Protein AF-A0A846MU40-F1 (afdb_monomer_lite)

Organism: NCBI:txid189966

Foldseek 3Di:
DDDDPDDDDPPPPPPPPPPPPPQAFDPQKKKFAAAPQQATDAIDGHGPPDDAQAKDQPVDHGRRRIIHMHRHDGPVRDDRGHDDHD

Sequence (86 aa):
MKRILTAALLALSALAFPAMAEETPAPGVITCWYNDNGKLTGVTPASTSEHVNYLYNTGRGGDQAWAYAVHGAKTEDCPARRPPVR

Structure (mmCIF, N/CA/C/O backbone):
data_AF-A0A846MU40-F1
#
_entry.id   AF-A0A846MU40-F1
#
loop_
_atom_site.group_PDB
_atom_site.id
_atom_site.type_symbol
_atom_site.label_atom_id
_atom_site.label_alt_id
_atom_site.label_comp_id
_atom_site.label_asym_id
_atom_site.label_entity_id
_atom_site.label_seq_id
_atom_site.pdbx_PDB_ins_code
_atom_site.Cartn_x
_atom_site.Cartn_y
_atom_site.Cartn_z
_atom_site.occupancy
_atom_site.B_iso_or_equiv
_atom_site.auth_seq_id
_atom_site.auth_comp_id
_atom_site.auth_asym_id
_atom_site.auth_atom_id
_atom_site.pdbx_PDB_model_num
ATOM 1 N N . MET A 1 1 ? 25.755 45.560 52.277 1.00 41.72 1 MET A N 1
ATOM 2 C CA . MET A 1 1 ? 24.594 45.663 51.363 1.00 41.72 1 MET A CA 1
ATOM 3 C C . MET A 1 1 ? 25.004 45.073 50.021 1.00 41.72 1 MET A C 1
ATOM 5 O O . MET A 1 1 ? 26.056 45.434 49.516 1.00 41.72 1 MET A O 1
ATOM 9 N N . LYS A 1 2 ? 24.266 44.068 49.542 1.00 38.78 2 LYS A N 1
ATOM 10 C CA . LYS A 1 2 ? 24.678 43.086 48.524 1.00 38.78 2 LYS A CA 1
ATOM 11 C C . LYS A 1 2 ? 23.811 43.288 47.278 1.00 38.78 2 LYS A C 1
ATOM 13 O O . LYS A 1 2 ? 22.595 43.185 47.401 1.00 38.78 2 LYS A O 1
ATOM 18 N N . ARG A 1 3 ? 24.402 43.590 46.117 1.00 44.12 3 ARG A N 1
ATOM 19 C CA . ARG A 1 3 ? 23.721 43.575 44.807 1.00 44.12 3 ARG A CA 1
ATOM 20 C C . ARG A 1 3 ? 24.718 43.171 43.723 1.00 44.12 3 ARG A C 1
ATOM 22 O O . ARG A 1 3 ? 25.312 44.018 43.072 1.00 44.12 3 ARG A O 1
ATOM 29 N N . ILE A 1 4 ? 24.923 41.867 43.575 1.00 54.66 4 ILE A N 1
ATOM 30 C CA . ILE A 1 4 ? 25.542 41.297 42.378 1.00 54.66 4 ILE A CA 1
ATOM 31 C C . ILE A 1 4 ? 24.373 40.709 41.597 1.00 54.66 4 ILE A C 1
ATOM 33 O O . ILE A 1 4 ? 23.821 39.682 41.984 1.00 54.66 4 ILE A O 1
ATOM 37 N N . LEU A 1 5 ? 23.916 41.439 40.582 1.00 52.53 5 LEU A N 1
ATOM 38 C CA . LEU A 1 5 ? 22.909 40.967 39.638 1.00 52.53 5 LEU A CA 1
ATOM 39 C C . LEU A 1 5 ? 23.649 40.196 38.545 1.00 52.53 5 LEU A C 1
ATOM 41 O O . LEU A 1 5 ? 24.128 40.778 37.576 1.00 52.53 5 LEU A O 1
ATOM 45 N N . THR A 1 6 ? 23.797 38.889 38.735 1.00 52.97 6 THR A N 1
ATOM 46 C CA . THR A 1 6 ? 24.259 37.977 37.689 1.00 52.97 6 THR A CA 1
ATOM 47 C C . THR A 1 6 ? 23.116 37.806 36.692 1.00 52.97 6 THR A C 1
ATOM 49 O O . THR A 1 6 ? 22.091 37.205 37.012 1.00 52.97 6 THR A O 1
ATOM 52 N N . ALA A 1 7 ? 23.264 38.392 35.504 1.00 51.47 7 ALA A N 1
ATOM 53 C CA . ALA A 1 7 ? 22.327 38.227 34.403 1.00 51.47 7 ALA A CA 1
ATOM 54 C C . ALA A 1 7 ? 22.256 36.742 34.017 1.00 51.47 7 ALA A C 1
ATOM 56 O O . ALA A 1 7 ? 23.262 36.133 33.652 1.00 51.47 7 ALA A O 1
ATOM 57 N N . ALA A 1 8 ? 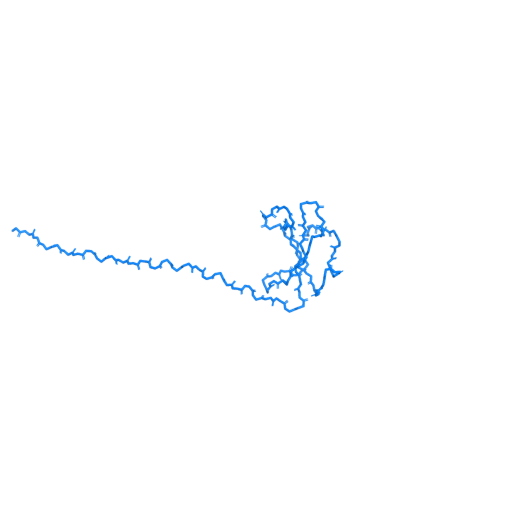21.067 36.159 34.152 1.00 51.22 8 ALA A N 1
ATOM 58 C CA . ALA A 1 8 ? 20.796 34.790 33.757 1.00 51.22 8 ALA A CA 1
ATOM 59 C C . ALA A 1 8 ? 20.910 34.664 32.232 1.00 51.22 8 ALA A C 1
ATOM 61 O O . ALA A 1 8 ? 20.251 35.389 31.485 1.00 51.22 8 ALA A O 1
ATOM 62 N N . LEU A 1 9 ? 21.768 33.740 31.797 1.00 48.88 9 LEU A N 1
ATOM 63 C CA . LEU A 1 9 ? 21.895 33.269 30.423 1.00 48.88 9 LEU A CA 1
ATOM 64 C C . LEU A 1 9 ? 20.511 32.898 29.867 1.00 48.88 9 LEU A C 1
ATOM 66 O O . LEU A 1 9 ? 19.894 31.930 30.312 1.00 48.88 9 LEU A O 1
ATOM 70 N N . LEU A 1 10 ? 20.053 33.628 28.851 1.00 51.34 10 LEU A N 1
ATOM 71 C CA . LEU A 1 10 ? 19.006 33.161 27.948 1.00 51.34 10 LEU A CA 1
ATOM 72 C C . LEU A 1 10 ? 19.619 32.074 27.064 1.00 51.34 10 LEU A C 1
ATOM 74 O O . LEU A 1 10 ? 20.207 32.352 26.020 1.00 51.34 10 LEU A O 1
ATOM 78 N N . ALA A 1 11 ? 19.521 30.826 27.518 1.00 55.44 11 ALA A N 1
ATOM 79 C CA . ALA A 1 11 ? 19.736 29.673 26.665 1.00 55.44 11 ALA A CA 1
ATOM 80 C C . ALA A 1 11 ? 18.623 29.666 25.608 1.00 55.44 11 ALA A C 1
ATOM 82 O O . ALA A 1 11 ? 17.494 29.260 25.881 1.00 55.44 11 ALA A O 1
ATOM 83 N N . LEU A 1 12 ? 18.936 30.161 24.408 1.00 53.12 12 LEU A N 1
ATOM 84 C CA . LEU A 1 12 ? 18.153 29.884 23.210 1.00 53.12 12 LEU A CA 1
ATOM 85 C C . LEU A 1 12 ? 18.264 28.378 22.945 1.00 53.12 12 LEU A C 1
ATOM 87 O O . LEU A 1 12 ? 19.199 27.905 22.299 1.00 53.12 12 LEU A O 1
ATOM 91 N N . SER A 1 13 ? 17.327 27.608 23.484 1.00 51.38 13 SER A N 1
ATOM 92 C CA . SER A 1 13 ? 17.068 26.249 23.034 1.00 51.38 13 SER A CA 1
ATOM 93 C C . SER A 1 13 ? 16.541 26.342 21.605 1.00 51.38 13 SER A C 1
ATOM 95 O O . SER A 1 13 ? 15.359 26.579 21.365 1.00 51.38 13 SER A O 1
ATOM 97 N N . ALA A 1 14 ? 17.450 26.200 20.640 1.00 58.28 14 ALA A N 1
ATOM 98 C CA . ALA A 1 14 ? 17.090 25.921 19.264 1.00 58.28 14 ALA A CA 1
ATOM 99 C C . ALA A 1 14 ? 16.246 24.641 19.269 1.00 58.28 14 ALA A C 1
ATOM 101 O O . ALA A 1 14 ? 16.751 23.549 19.531 1.00 58.28 14 ALA A O 1
ATOM 102 N N . LEU A 1 15 ? 14.942 24.794 19.042 1.00 54.41 15 LEU A N 1
ATOM 103 C CA . LEU A 1 15 ? 14.050 23.688 18.742 1.00 54.41 15 LEU A CA 1
ATOM 104 C C . LEU A 1 15 ? 14.550 23.079 17.432 1.00 54.41 15 LEU A C 1
ATOM 106 O O . LEU A 1 15 ? 14.252 23.575 16.347 1.00 54.41 15 LEU A O 1
ATOM 110 N N . ALA A 1 16 ? 15.371 22.038 17.541 1.00 55.78 16 ALA A N 1
ATOM 111 C CA . ALA A 1 16 ? 15.663 21.150 16.436 1.00 55.78 16 ALA A CA 1
ATOM 112 C C . ALA A 1 16 ? 14.347 20.448 16.088 1.00 55.78 16 ALA A C 1
ATOM 114 O O . ALA A 1 16 ? 13.995 19.426 16.675 1.00 55.78 16 ALA A O 1
ATOM 115 N N . PHE A 1 17 ? 13.576 21.048 15.182 1.00 58.84 17 PHE A N 1
ATOM 116 C CA . PHE A 1 17 ? 12.521 20.328 14.489 1.00 58.84 17 PHE A CA 1
ATOM 117 C C . PHE A 1 17 ? 13.191 19.111 13.847 1.00 58.84 17 PHE A C 1
ATOM 119 O O . PHE A 1 17 ? 14.181 19.301 13.132 1.00 58.84 17 PHE A O 1
ATOM 126 N N . PRO A 1 18 ? 12.738 17.875 14.120 1.00 51.69 18 PRO A N 1
ATOM 127 C CA . PRO A 1 18 ? 13.275 16.735 13.407 1.00 51.69 18 PRO A CA 1
ATOM 128 C C . PRO A 1 18 ? 13.006 17.000 11.929 1.00 51.69 18 PRO A C 1
ATOM 130 O O . PRO A 1 18 ? 11.855 17.164 11.523 1.00 51.69 18 PRO A O 1
ATOM 133 N N . ALA A 1 19 ? 14.077 17.120 11.143 1.00 57.75 19 ALA A N 1
ATOM 134 C CA . ALA A 1 19 ? 13.967 17.057 9.701 1.00 57.75 19 ALA A CA 1
ATOM 135 C C . ALA A 1 19 ? 13.185 15.775 9.412 1.00 57.75 19 ALA A C 1
ATOM 137 O O . ALA A 1 19 ? 13.621 14.696 9.818 1.00 57.75 19 ALA A O 1
ATOM 138 N N . MET A 1 20 ? 11.992 15.902 8.823 1.00 55.06 20 MET A N 1
ATOM 139 C CA . MET A 1 20 ? 11.277 14.745 8.306 1.00 55.06 20 MET A CA 1
ATOM 140 C C . MET A 1 20 ? 12.252 14.070 7.355 1.00 55.06 20 MET A C 1
ATOM 142 O O . MET A 1 20 ? 12.592 14.647 6.325 1.00 55.06 20 MET A O 1
ATOM 146 N N . ALA A 1 21 ? 12.795 12.924 7.766 1.00 59.53 21 ALA A N 1
ATOM 147 C CA . ALA A 1 21 ? 13.670 12.146 6.917 1.00 59.53 21 ALA A CA 1
ATOM 148 C C . ALA A 1 21 ? 12.876 11.873 5.642 1.00 59.53 21 ALA A C 1
ATOM 150 O O . ALA A 1 21 ? 11.798 11.283 5.718 1.00 59.53 21 ALA A O 1
ATOM 151 N N . GLU A 1 22 ? 13.355 12.379 4.505 1.00 64.25 22 GLU A N 1
ATOM 152 C CA . GLU A 1 22 ? 12.769 12.036 3.218 1.00 64.25 22 GLU A CA 1
ATOM 153 C C . GLU A 1 22 ? 12.844 10.518 3.098 1.00 64.25 22 GLU A C 1
ATOM 155 O O . GLU A 1 22 ? 13.925 9.925 3.036 1.00 64.25 22 GLU A O 1
ATOM 160 N N . GLU A 1 23 ? 11.681 9.880 3.171 1.00 71.12 23 GLU A N 1
ATOM 161 C CA . GLU A 1 23 ? 11.581 8.441 3.048 1.00 71.12 23 GLU A CA 1
ATOM 162 C C . GLU A 1 23 ? 12.088 8.050 1.664 1.00 71.12 23 GLU A C 1
ATOM 164 O O . GLU A 1 23 ? 11.526 8.424 0.635 1.00 71.12 23 GLU A O 1
ATOM 169 N N . THR A 1 24 ? 13.206 7.327 1.643 1.00 78.69 24 THR A N 1
ATOM 170 C CA . THR A 1 24 ? 13.807 6.885 0.391 1.00 78.69 24 THR A CA 1
ATOM 171 C C . THR A 1 24 ? 12.866 5.872 -0.259 1.00 78.69 24 THR A C 1
ATOM 173 O O . THR A 1 24 ? 12.418 4.948 0.425 1.00 78.69 24 THR A O 1
ATOM 176 N N . PRO A 1 25 ? 12.541 6.013 -1.553 1.00 81.94 25 PRO A N 1
ATOM 177 C CA . PRO A 1 25 ? 11.678 5.058 -2.225 1.00 81.94 25 PRO A CA 1
ATOM 178 C C . PRO A 1 25 ? 12.366 3.694 -2.362 1.00 81.94 25 PRO A C 1
ATOM 180 O O . PRO A 1 25 ? 13.543 3.604 -2.719 1.00 81.94 25 PRO A O 1
ATOM 183 N N . ALA A 1 26 ? 11.621 2.623 -2.103 1.00 83.31 26 ALA A N 1
ATOM 184 C CA . ALA A 1 26 ? 12.033 1.252 -2.349 1.00 83.31 26 ALA A CA 1
ATOM 185 C C . ALA A 1 26 ? 11.993 0.961 -3.864 1.00 83.31 26 ALA A C 1
ATOM 187 O O . ALA A 1 26 ? 10.936 1.091 -4.491 1.00 83.31 26 ALA A O 1
ATOM 188 N N . PRO A 1 27 ? 13.113 0.555 -4.492 1.00 85.31 27 PRO A N 1
ATOM 189 C CA . PRO A 1 27 ? 13.134 0.262 -5.921 1.00 85.31 27 PRO A CA 1
ATOM 190 C C . PRO A 1 27 ? 12.172 -0.877 -6.281 1.00 85.31 27 PRO A C 1
ATOM 192 O O . PRO A 1 27 ? 12.256 -1.968 -5.720 1.00 85.31 27 PRO A O 1
ATOM 195 N N . GLY A 1 28 ? 11.283 -0.639 -7.251 1.00 90.19 28 GLY A N 1
ATOM 196 C CA . GLY A 1 28 ? 10.347 -1.657 -7.746 1.00 90.19 28 GLY A CA 1
ATOM 197 C C . GLY A 1 28 ? 9.255 -2.054 -6.748 1.00 90.19 28 GLY A C 1
ATOM 198 O O . GLY A 1 28 ? 8.717 -3.159 -6.848 1.00 90.19 28 GLY A O 1
ATOM 199 N N . VAL A 1 29 ? 8.952 -1.187 -5.777 1.00 94.75 29 VAL A N 1
ATOM 200 C CA . VAL A 1 29 ? 7.830 -1.348 -4.848 1.00 94.75 29 VAL A CA 1
ATOM 201 C C . VAL A 1 29 ? 6.946 -0.106 -4.918 1.00 94.75 29 VAL A C 1
ATOM 203 O O . VAL A 1 29 ? 7.431 1.028 -4.930 1.00 94.75 29 VAL A O 1
ATOM 206 N N . ILE A 1 30 ? 5.637 -0.325 -4.960 1.00 95.75 30 ILE A N 1
ATOM 207 C CA . ILE A 1 30 ? 4.624 0.731 -4.956 1.00 95.75 30 ILE A CA 1
ATOM 208 C C . ILE A 1 30 ? 3.647 0.526 -3.800 1.00 95.75 30 ILE A C 1
ATOM 210 O O . ILE A 1 30 ? 3.326 -0.607 -3.439 1.00 95.75 30 ILE A O 1
ATOM 214 N N . THR A 1 31 ? 3.145 1.628 -3.255 1.00 96.50 31 THR A N 1
ATOM 215 C CA . THR A 1 31 ? 2.044 1.662 -2.294 1.00 96.50 31 THR A CA 1
ATOM 216 C C . THR A 1 31 ? 0.732 1.791 -3.053 1.00 96.50 31 THR A C 1
ATOM 218 O O . THR A 1 31 ? 0.510 2.773 -3.762 1.00 96.50 31 THR A O 1
ATOM 221 N N . CYS A 1 32 ? -0.157 0.819 -2.889 1.00 97.44 32 CYS A N 1
ATOM 222 C CA . CYS A 1 32 ? -1.527 0.867 -3.382 1.00 97.44 32 CYS A CA 1
ATOM 223 C C . CYS A 1 32 ? -2.425 1.558 -2.349 1.00 97.44 32 CYS A C 1
ATOM 225 O O . CYS A 1 32 ? -2.551 1.073 -1.220 1.00 97.44 32 CYS A O 1
ATOM 227 N N . TRP A 1 33 ? -3.079 2.651 -2.742 1.00 97.25 33 TRP A N 1
ATOM 228 C CA . TRP A 1 33 ? -3.995 3.400 -1.881 1.00 97.25 33 TRP A CA 1
ATOM 229 C C . TRP A 1 33 ? -5.433 2.937 -2.074 1.00 97.25 33 TRP A C 1
ATOM 231 O O . TRP A 1 33 ? -5.925 2.845 -3.201 1.00 97.25 33 TRP A O 1
ATOM 241 N N . TYR A 1 34 ? -6.120 2.671 -0.965 1.00 98.06 34 TYR A N 1
ATOM 242 C CA . TYR A 1 34 ? -7.540 2.342 -0.976 1.00 98.06 34 TYR A CA 1
ATOM 243 C C . TYR A 1 34 ? -8.330 3.297 -0.105 1.00 98.06 34 TYR A C 1
ATOM 245 O O . TYR A 1 34 ? -7.898 3.673 0.987 1.00 98.06 34 TYR A O 1
ATOM 253 N N . ASN A 1 35 ? -9.543 3.597 -0.560 1.00 97.56 35 ASN A N 1
ATOM 254 C CA . ASN A 1 35 ? -10.475 4.388 0.221 1.00 97.56 35 ASN A CA 1
ATOM 255 C C . ASN A 1 35 ? -11.182 3.593 1.326 1.00 97.56 35 ASN A C 1
ATOM 257 O O . ASN A 1 35 ? -10.998 2.379 1.470 1.00 97.56 35 ASN A O 1
ATOM 261 N N . ASP A 1 36 ? -12.041 4.273 2.087 1.00 96.88 36 ASP A N 1
ATOM 262 C CA . ASP A 1 36 ? -12.830 3.678 3.176 1.00 96.88 36 ASP A CA 1
ATOM 263 C C . ASP A 1 36 ? -13.687 2.483 2.718 1.00 96.88 36 ASP A C 1
ATOM 265 O O . ASP A 1 36 ? -13.886 1.524 3.464 1.00 96.88 36 ASP A O 1
ATOM 269 N N . ASN A 1 37 ? -14.117 2.492 1.452 1.00 96.38 37 ASN A N 1
ATOM 270 C CA . ASN A 1 37 ? -14.906 1.428 0.823 1.00 96.38 37 ASN A CA 1
ATOM 271 C C . ASN A 1 37 ? -14.038 0.307 0.213 1.00 96.38 37 ASN A C 1
ATOM 273 O O . ASN A 1 37 ? -14.548 -0.564 -0.4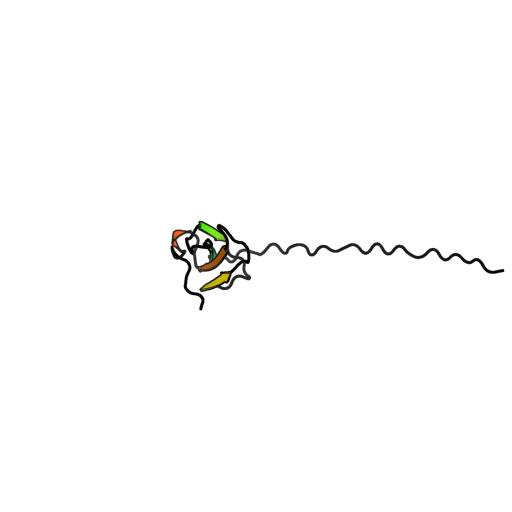99 1.00 96.38 37 ASN A O 1
ATOM 277 N N . GLY A 1 38 ? -12.720 0.344 0.426 1.00 96.50 38 GLY A N 1
ATOM 278 C CA . GLY A 1 38 ? -11.768 -0.648 -0.070 1.00 96.50 38 GLY A CA 1
ATOM 279 C C . GLY A 1 38 ? -11.590 -0.648 -1.590 1.00 96.50 38 GLY A C 1
ATOM 280 O O . GLY A 1 38 ? -11.214 -1.676 -2.156 1.00 96.50 38 GLY A O 1
ATOM 281 N N . LYS A 1 39 ? -11.902 0.457 -2.278 1.00 97.75 39 LYS A N 1
ATOM 282 C CA . LYS A 1 39 ? -11.638 0.623 -3.716 1.00 97.75 39 LYS A CA 1
ATOM 283 C C . LYS A 1 39 ? -10.256 1.244 -3.913 1.00 97.75 39 LYS A C 1
ATOM 285 O O . LYS A 1 39 ? -9.932 2.191 -3.203 1.00 97.75 39 LYS A O 1
ATOM 290 N N . LEU A 1 40 ? -9.490 0.730 -4.876 1.00 97.94 40 LEU A N 1
ATOM 291 C CA . LEU A 1 40 ? -8.221 1.326 -5.294 1.00 97.94 40 LEU A CA 1
ATOM 292 C C . LEU A 1 40 ? -8.457 2.745 -5.837 1.00 97.94 40 LEU A C 1
ATOM 294 O O . LEU A 1 40 ? -9.348 2.955 -6.668 1.00 97.94 40 LEU A O 1
ATOM 298 N N . THR A 1 41 ? -7.672 3.704 -5.361 1.00 97.69 41 THR A N 1
ATOM 299 C CA . THR A 1 41 ? -7.767 5.130 -5.722 1.00 97.69 41 THR A CA 1
ATOM 300 C C . THR A 1 41 ? -6.520 5.627 -6.437 1.00 97.69 41 THR A C 1
ATOM 302 O O . THR A 1 41 ? -6.614 6.529 -7.266 1.00 97.69 41 THR A O 1
ATOM 305 N N . GLY A 1 42 ? -5.365 5.014 -6.176 1.00 96.38 42 GLY A N 1
ATOM 306 C CA . GLY A 1 42 ? -4.117 5.362 -6.836 1.00 96.38 42 GLY A CA 1
ATOM 307 C C . GLY A 1 42 ? -2.922 4.610 -6.272 1.00 96.38 42 GLY A C 1
ATOM 308 O O . GLY A 1 42 ? -3.063 3.737 -5.414 1.00 96.38 42 GLY A O 1
ATOM 309 N N . VAL A 1 43 ? -1.741 4.976 -6.763 1.00 96.56 43 VAL A N 1
ATOM 310 C CA . VAL A 1 43 ? -0.464 4.409 -6.329 1.00 96.56 43 VAL A CA 1
ATOM 311 C C . VAL A 1 43 ? 0.581 5.493 -6.120 1.00 96.56 43 VAL A C 1
ATOM 313 O O . VAL A 1 43 ? 0.534 6.542 -6.762 1.00 96.56 43 VAL A O 1
ATOM 316 N N . THR A 1 44 ? 1.543 5.224 -5.247 1.00 94.75 44 THR A N 1
ATOM 317 C CA . THR A 1 44 ? 2.772 6.016 -5.090 1.00 94.75 44 THR A CA 1
ATOM 318 C C . THR A 1 44 ? 3.976 5.083 -5.009 1.00 94.75 44 THR A C 1
ATOM 320 O O . THR A 1 44 ? 3.799 3.898 -4.729 1.00 94.75 44 THR A O 1
ATOM 323 N N . PRO A 1 45 ? 5.208 5.569 -5.232 1.00 94.06 45 PRO A N 1
ATOM 324 C CA . PRO A 1 45 ? 6.395 4.819 -4.835 1.00 94.06 45 PRO A CA 1
ATOM 325 C C . PRO A 1 45 ? 6.318 4.481 -3.341 1.00 94.06 45 PRO A C 1
ATOM 327 O O . PRO A 1 45 ? 5.990 5.362 -2.545 1.00 94.06 45 PRO A O 1
ATOM 330 N N . ALA A 1 46 ? 6.596 3.229 -2.978 1.00 92.50 46 ALA A N 1
ATOM 331 C CA . ALA A 1 46 ? 6.669 2.831 -1.575 1.00 92.50 46 ALA A CA 1
ATOM 332 C C . ALA A 1 46 ? 7.978 3.313 -0.960 1.00 92.50 46 ALA A C 1
ATOM 334 O O . ALA A 1 46 ? 8.996 3.374 -1.651 1.00 92.50 46 ALA A O 1
ATOM 335 N N . SER A 1 47 ? 7.980 3.622 0.334 1.00 87.62 47 SER A N 1
ATOM 336 C CA . SER A 1 47 ? 9.223 3.880 1.058 1.00 87.62 47 SER A CA 1
ATOM 337 C C . SER A 1 47 ? 9.962 2.579 1.381 1.00 87.62 47 SER A C 1
ATOM 339 O O . SER A 1 47 ? 9.381 1.495 1.413 1.00 87.62 47 SER A O 1
ATOM 341 N N . THR A 1 48 ? 11.257 2.668 1.687 1.00 82.00 48 THR A N 1
ATOM 342 C CA . THR A 1 48 ? 12.048 1.530 2.191 1.00 82.00 48 THR A CA 1
ATOM 343 C C . THR A 1 48 ? 11.588 1.014 3.556 1.00 82.00 48 THR A C 1
ATOM 345 O O . THR A 1 48 ? 12.063 -0.035 3.985 1.00 82.00 48 THR A O 1
ATOM 348 N N . SER A 1 49 ? 10.722 1.749 4.261 1.00 83.94 49 SER A N 1
ATOM 349 C CA . SER A 1 49 ? 10.164 1.339 5.553 1.00 83.94 49 SER A CA 1
ATOM 350 C C . SER A 1 49 ? 8.871 0.523 5.405 1.00 83.94 49 SER A C 1
ATOM 352 O O . SER A 1 49 ? 8.483 -0.182 6.337 1.00 83.94 49 SER A O 1
ATOM 354 N N . GLU A 1 50 ? 8.213 0.577 4.242 1.00 85.44 50 GLU A N 1
ATOM 355 C CA . GLU A 1 50 ? 6.967 -0.144 4.002 1.00 85.44 50 GLU A CA 1
ATOM 356 C C . GLU A 1 50 ? 7.190 -1.653 3.849 1.00 85.44 50 GLU A C 1
ATOM 358 O O . GLU A 1 50 ? 8.088 -2.132 3.155 1.00 85.44 50 GLU A O 1
ATOM 363 N N . HIS A 1 51 ? 6.316 -2.429 4.490 1.00 89.06 51 HIS A N 1
ATOM 364 C CA . HIS A 1 51 ? 6.342 -3.883 4.413 1.00 89.06 51 HIS A CA 1
ATOM 365 C C . HIS A 1 51 ? 5.501 -4.372 3.230 1.00 89.06 51 HIS A C 1
ATOM 367 O O . HIS A 1 51 ? 4.285 -4.174 3.183 1.00 89.06 51 HIS A O 1
ATOM 373 N N . VAL A 1 52 ? 6.141 -5.067 2.290 1.00 92.56 52 VAL A N 1
ATOM 374 C CA . VAL A 1 52 ? 5.454 -5.669 1.141 1.00 92.56 52 VAL A CA 1
ATOM 375 C C . VAL A 1 52 ? 4.433 -6.708 1.608 1.00 92.56 52 VAL A C 1
ATOM 377 O O . VAL A 1 52 ? 4.690 -7.496 2.518 1.00 92.56 52 VAL A O 1
ATOM 380 N N . ASN A 1 53 ? 3.274 -6.731 0.953 1.00 91.94 53 ASN A N 1
ATOM 381 C CA . ASN A 1 53 ? 2.125 -7.576 1.267 1.00 91.94 53 ASN A CA 1
ATOM 382 C C . ASN A 1 53 ? 1.511 -7.334 2.653 1.00 91.94 53 ASN A C 1
ATOM 384 O O . ASN A 1 53 ? 0.737 -8.170 3.130 1.00 91.94 53 ASN A O 1
ATOM 388 N N . TYR A 1 54 ? 1.802 -6.191 3.274 1.00 90.88 54 TYR A N 1
ATOM 389 C CA . TYR A 1 54 ? 1.197 -5.775 4.530 1.00 90.88 54 TYR A CA 1
ATOM 390 C C . TYR A 1 54 ? 0.174 -4.664 4.287 1.00 90.88 54 TYR A C 1
ATOM 392 O O . TYR A 1 54 ? 0.471 -3.651 3.656 1.00 90.88 54 TYR A O 1
ATOM 400 N N . LEU A 1 55 ? -1.050 -4.875 4.772 1.00 94.69 55 LEU A N 1
ATOM 401 C CA . LEU A 1 55 ? -2.127 -3.895 4.699 1.00 94.69 55 LEU A CA 1
ATOM 402 C C . LEU A 1 55 ? -2.225 -3.166 6.033 1.00 94.69 55 LEU A C 1
ATOM 404 O O . LEU A 1 55 ? -2.414 -3.807 7.066 1.00 94.69 55 LEU A O 1
ATOM 408 N N . TYR A 1 56 ? -2.203 -1.839 6.005 1.00 93.50 56 TYR A N 1
ATOM 409 C CA . TYR A 1 56 ? -2.421 -1.042 7.209 1.00 93.50 56 TYR A CA 1
ATOM 410 C C . TYR A 1 56 ? -3.375 0.123 6.975 1.00 93.50 56 TYR A C 1
ATOM 412 O O . TYR A 1 56 ? -3.501 0.660 5.872 1.00 93.50 56 TYR A O 1
ATOM 420 N N . ASN A 1 57 ? -4.079 0.487 8.048 1.00 94.56 57 ASN A N 1
ATOM 421 C CA . ASN A 1 57 ? -4.871 1.705 8.106 1.00 94.56 57 ASN A CA 1
ATOM 422 C C . ASN A 1 57 ? -3.929 2.882 8.366 1.00 94.56 57 ASN A C 1
ATOM 424 O O . ASN A 1 57 ? -3.056 2.807 9.229 1.00 94.56 57 ASN A O 1
ATOM 428 N N . THR A 1 58 ? -4.109 3.966 7.628 1.00 93.38 58 THR A N 1
ATOM 429 C CA . THR A 1 58 ? -3.202 5.124 7.670 1.00 93.38 58 THR A CA 1
ATOM 430 C C . THR A 1 58 ? -3.627 6.160 8.713 1.00 93.38 58 THR A C 1
ATOM 432 O O . THR A 1 58 ? -2.911 7.132 8.952 1.00 93.38 58 THR A O 1
ATOM 435 N N . GLY A 1 59 ? -4.825 6.001 9.285 1.00 95.19 59 GLY A N 1
ATOM 436 C CA . GLY A 1 59 ? -5.527 7.009 10.078 1.00 95.19 59 GLY A CA 1
ATOM 437 C C . GLY A 1 59 ? -6.113 8.158 9.249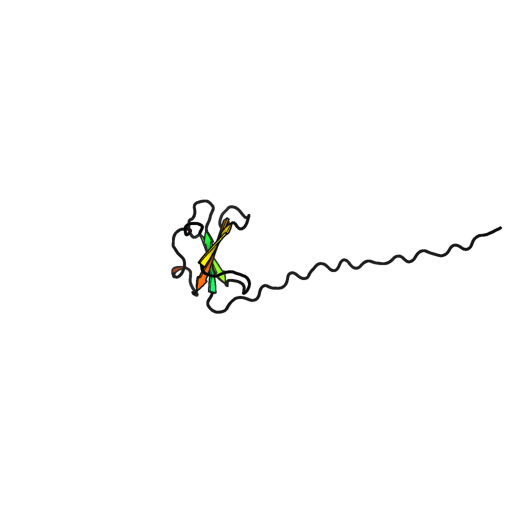 1.00 95.19 59 GLY A C 1
ATOM 438 O O . GLY A 1 59 ? -6.741 9.051 9.816 1.00 95.19 59 GLY A O 1
ATOM 439 N N . ARG A 1 60 ? -5.923 8.159 7.921 1.00 86.44 60 ARG A N 1
ATOM 440 C CA . ARG A 1 60 ? -6.350 9.228 7.008 1.00 86.44 60 ARG A CA 1
ATOM 441 C C . ARG A 1 60 ? -7.557 8.748 6.205 1.00 86.44 60 ARG A C 1
ATOM 443 O O . ARG A 1 60 ? -7.367 8.037 5.238 1.00 86.44 60 ARG A O 1
ATOM 450 N N . GLY A 1 61 ? -8.786 9.101 6.586 1.00 91.94 61 GLY A N 1
ATOM 451 C CA . GLY A 1 61 ? -9.982 8.728 5.808 1.00 91.94 61 GLY A CA 1
ATOM 452 C C . GLY A 1 61 ? -9.962 9.240 4.355 1.00 91.94 61 GLY A C 1
ATOM 453 O O . GLY A 1 61 ? -9.061 9.971 3.940 1.00 91.94 61 GLY A O 1
ATOM 454 N N . GLY A 1 62 ? -10.981 8.894 3.571 1.00 95.56 62 GLY A N 1
ATOM 455 C CA . GLY A 1 62 ? -11.072 9.270 2.161 1.00 95.56 62 GLY A CA 1
ATOM 456 C C . GLY A 1 62 ? -10.199 8.377 1.282 1.00 95.56 62 GLY A C 1
ATOM 457 O O . GLY A 1 62 ? -10.113 7.176 1.517 1.00 95.56 62 GLY A O 1
ATOM 458 N N . ASP A 1 63 ? -9.557 8.942 0.258 1.00 96.75 63 ASP A N 1
ATOM 459 C CA . ASP A 1 63 ? -8.881 8.159 -0.787 1.00 96.75 63 ASP A CA 1
ATOM 460 C C . ASP A 1 63 ? -7.592 7.451 -0.345 1.00 96.75 63 ASP A C 1
ATOM 462 O O . ASP A 1 63 ? -7.103 6.586 -1.068 1.00 96.75 63 ASP A O 1
ATOM 466 N N . GLN A 1 64 ? -7.059 7.770 0.835 1.00 96.06 64 GLN A N 1
ATOM 467 C CA . GLN A 1 64 ? -5.839 7.169 1.385 1.00 96.06 64 GLN A CA 1
ATOM 468 C C . GLN A 1 64 ? -6.080 6.479 2.735 1.00 96.06 64 GLN A C 1
ATOM 470 O O . GLN A 1 64 ? -5.169 6.410 3.554 1.00 96.06 64 GLN A O 1
ATOM 475 N N . ALA A 1 65 ? -7.282 5.947 2.971 1.00 97.19 65 ALA A N 1
ATOM 476 C CA . ALA A 1 65 ? -7.647 5.243 4.209 1.00 97.19 65 ALA A CA 1
ATOM 477 C C . ALA A 1 65 ? -6.782 4.015 4.507 1.00 97.19 65 ALA A C 1
ATOM 479 O O . ALA A 1 65 ? -6.533 3.692 5.673 1.00 97.19 65 ALA A O 1
ATOM 480 N N . TRP A 1 66 ? -6.306 3.340 3.464 1.00 96.88 66 TRP A N 1
ATOM 481 C CA . TRP A 1 66 ? -5.494 2.137 3.591 1.00 96.88 66 TRP A CA 1
ATOM 482 C C . TRP A 1 66 ? -4.348 2.125 2.590 1.00 96.88 66 TRP A C 1
ATOM 484 O O . TRP A 1 66 ? -4.511 2.568 1.452 1.00 96.88 66 TRP A O 1
ATOM 494 N N . ALA A 1 67 ? -3.228 1.552 3.017 1.00 95.94 67 ALA A N 1
ATOM 495 C CA . ALA A 1 67 ? -2.016 1.376 2.230 1.00 95.94 67 ALA A CA 1
ATOM 496 C C . ALA A 1 67 ? -1.636 -0.106 2.163 1.00 95.94 67 ALA A C 1
ATOM 498 O O . ALA A 1 67 ? -1.732 -0.825 3.162 1.00 95.94 67 ALA A O 1
ATOM 499 N N . TYR A 1 68 ? -1.218 -0.556 0.982 1.00 96.31 68 TYR A N 1
ATOM 500 C CA . TYR A 1 68 ? -0.737 -1.914 0.740 1.00 96.31 68 TYR A CA 1
ATOM 501 C C . TYR A 1 68 ? 0.448 -1.881 -0.221 1.00 96.31 68 TYR A C 1
ATOM 503 O O . TYR A 1 68 ? 0.273 -1.522 -1.385 1.00 96.31 68 TYR A O 1
ATOM 511 N N . ALA A 1 69 ? 1.634 -2.253 0.248 1.00 95.38 69 ALA A N 1
ATOM 512 C CA . ALA A 1 69 ? 2.826 -2.258 -0.592 1.00 95.38 69 ALA A CA 1
ATOM 513 C C . ALA A 1 69 ? 2.931 -3.555 -1.408 1.00 95.38 69 ALA A C 1
ATOM 515 O O . ALA A 1 69 ? 2.763 -4.652 -0.867 1.00 95.38 69 ALA A O 1
ATOM 516 N N . VAL A 1 70 ? 3.247 -3.441 -2.697 1.00 95.38 70 VAL A N 1
ATOM 517 C CA . VAL A 1 70 ? 3.462 -4.575 -3.613 1.00 95.38 70 VAL A CA 1
ATOM 518 C C . VAL A 1 70 ? 4.725 -4.373 -4.438 1.00 95.38 70 VAL A C 1
ATOM 520 O O . VAL A 1 70 ? 5.115 -3.242 -4.725 1.00 95.38 70 VAL A O 1
ATOM 523 N N . HIS A 1 71 ? 5.346 -5.473 -4.867 1.00 94.75 71 HIS A N 1
ATOM 524 C CA . HIS A 1 71 ? 6.342 -5.403 -5.932 1.00 94.75 71 HIS A CA 1
ATOM 525 C C . HIS A 1 71 ? 5.649 -5.039 -7.244 1.00 94.75 71 HIS A C 1
ATOM 527 O O . HIS A 1 71 ? 4.722 -5.730 -7.662 1.00 94.75 71 HIS A O 1
ATOM 533 N N . GLY A 1 72 ? 6.097 -3.961 -7.878 1.00 91.56 72 GLY A N 1
ATOM 534 C CA . GLY A 1 72 ? 5.447 -3.415 -9.060 1.00 91.56 72 GLY A CA 1
ATOM 535 C C . GLY A 1 72 ? 5.958 -2.026 -9.414 1.00 91.56 72 GLY A C 1
ATOM 536 O O . GLY A 1 72 ? 6.839 -1.466 -8.756 1.00 91.56 72 GLY A O 1
ATOM 537 N N . ALA A 1 73 ? 5.398 -1.476 -10.483 1.00 88.44 73 ALA A N 1
ATOM 538 C CA . ALA A 1 73 ? 5.702 -0.127 -10.951 1.00 88.44 73 ALA A CA 1
ATOM 539 C C . ALA A 1 73 ? 4.455 0.644 -11.403 1.00 88.44 73 ALA A C 1
ATOM 541 O O . ALA A 1 73 ? 4.559 1.840 -11.688 1.00 88.44 73 ALA A O 1
ATOM 542 N N . LYS A 1 74 ? 3.293 -0.014 -11.512 1.00 92.19 74 LYS A N 1
ATOM 543 C CA . LYS A 1 74 ? 2.078 0.581 -12.075 1.00 92.19 74 LYS A CA 1
ATOM 544 C C . LYS A 1 74 ? 0.834 0.177 -11.296 1.00 92.19 74 LYS A C 1
ATOM 546 O O . LYS A 1 74 ? 0.808 -0.825 -10.593 1.00 92.19 74 LYS A O 1
ATOM 551 N N . THR A 1 75 ? -0.235 0.945 -11.478 1.00 92.31 75 THR A N 1
ATOM 552 C CA . THR A 1 75 ? -1.534 0.714 -10.831 1.00 92.31 75 THR A CA 1
ATOM 553 C C . THR A 1 75 ? -2.107 -0.676 -11.108 1.00 92.31 75 THR A C 1
ATOM 555 O O . THR A 1 75 ? -2.805 -1.221 -10.260 1.00 92.31 75 THR A O 1
ATOM 558 N N . GLU A 1 76 ? -1.806 -1.271 -12.263 1.00 94.56 76 GLU A N 1
ATOM 559 C CA . GLU A 1 76 ? -2.295 -2.607 -12.629 1.00 94.56 76 GLU A CA 1
ATOM 560 C C . GLU A 1 76 ? -1.684 -3.731 -11.776 1.00 94.56 76 GLU A C 1
ATOM 562 O O . GLU A 1 76 ? -2.274 -4.807 -11.682 1.00 94.56 76 GLU A O 1
ATOM 567 N N . ASP A 1 77 ? -0.541 -3.477 -11.129 1.00 95.56 77 ASP A N 1
ATOM 568 C CA . ASP A 1 77 ? 0.099 -4.418 -10.203 1.00 95.56 77 ASP A CA 1
ATOM 569 C C . ASP A 1 77 ? -0.642 -4.474 -8.850 1.00 95.56 77 ASP A C 1
ATOM 571 O O . ASP A 1 77 ? -0.459 -5.401 -8.058 1.00 95.56 77 ASP A O 1
ATOM 575 N N . CYS A 1 78 ? -1.507 -3.491 -8.576 1.00 96.75 78 CYS A N 1
ATOM 576 C CA . CYS A 1 78 ? -2.309 -3.440 -7.364 1.00 96.75 78 CYS A CA 1
ATOM 577 C C . CYS A 1 78 ? -3.585 -4.285 -7.480 1.00 96.75 78 CYS A C 1
ATOM 579 O O . CYS A 1 78 ? -4.298 -4.229 -8.487 1.00 96.75 78 CYS A O 1
ATOM 581 N N . PRO A 1 79 ? -3.982 -4.983 -6.402 1.00 96.38 79 PRO A N 1
ATOM 582 C CA . PRO A 1 79 ? -5.327 -5.528 -6.291 1.00 96.38 79 PRO A CA 1
ATOM 583 C C . PRO A 1 79 ? -6.392 -4.439 -6.506 1.00 96.38 79 PRO A C 1
ATOM 585 O O . PRO A 1 79 ? -6.349 -3.371 -5.904 1.00 96.38 79 PRO A O 1
ATOM 588 N N . ALA A 1 80 ? -7.414 -4.714 -7.321 1.00 95.19 80 ALA A N 1
ATOM 589 C CA . ALA A 1 80 ? -8.493 -3.744 -7.568 1.00 95.19 80 ALA A CA 1
ATOM 590 C C . ALA A 1 80 ? -9.321 -3.416 -6.304 1.00 95.19 80 ALA A C 1
ATOM 592 O O . ALA A 1 80 ? -10.003 -2.387 -6.224 1.00 95.19 80 ALA A O 1
ATOM 593 N N . ARG A 1 81 ? -9.284 -4.316 -5.315 1.00 97.12 81 ARG A N 1
ATOM 594 C CA . ARG A 1 81 ? -9.937 -4.191 -4.012 1.00 97.12 81 ARG A CA 1
ATOM 595 C C . ARG A 1 81 ? -8.9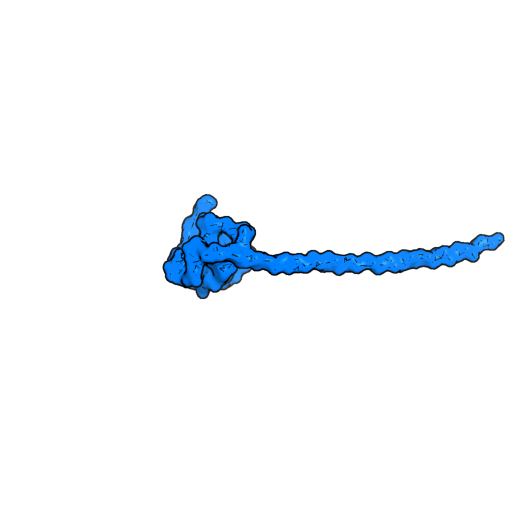30 -4.407 -2.900 1.00 97.12 81 ARG A C 1
ATOM 597 O O . ARG A 1 81 ? -8.025 -5.226 -3.041 1.00 97.12 81 ARG A O 1
ATOM 604 N N . ARG A 1 82 ? -9.155 -3.716 -1.783 1.00 95.44 82 ARG A N 1
ATOM 605 C CA . ARG A 1 82 ? -8.341 -3.850 -0.5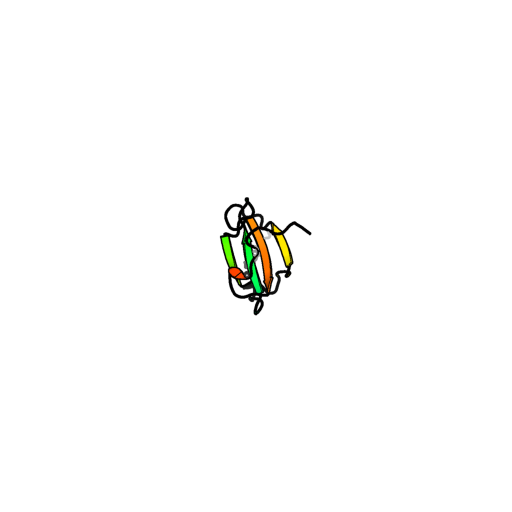76 1.00 95.44 82 ARG A CA 1
ATOM 606 C C . ARG A 1 82 ? -8.242 -5.332 -0.176 1.00 95.44 82 ARG A C 1
ATOM 608 O O . ARG A 1 82 ? -9.290 -5.965 -0.013 1.00 95.44 82 ARG A O 1
ATOM 615 N N . PRO A 1 83 ? -7.026 -5.876 0.004 1.00 94.25 83 PRO A N 1
ATOM 616 C CA . PRO A 1 83 ? -6.838 -7.224 0.530 1.00 94.25 83 PRO A CA 1
ATOM 617 C C . PRO A 1 83 ? -7.493 -7.412 1.912 1.00 94.25 83 PRO A C 1
ATOM 619 O O . PRO A 1 83 ? -7.771 -6.431 2.608 1.00 94.25 83 PRO A O 1
ATOM 622 N N . PRO A 1 84 ? -7.749 -8.655 2.351 1.00 87.25 84 PRO A N 1
ATOM 623 C CA . PRO A 1 84 ? -8.099 -8.905 3.744 1.00 87.25 84 PRO A CA 1
ATOM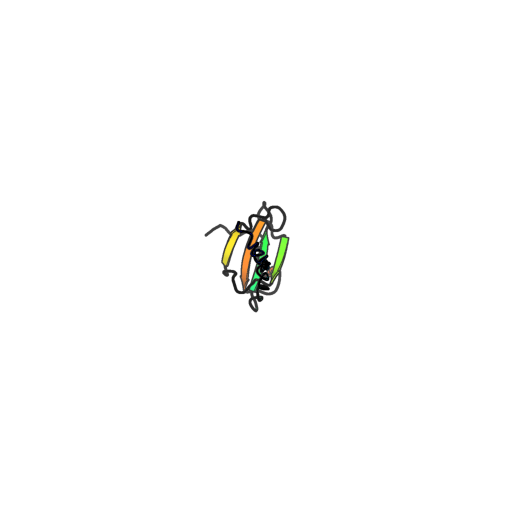 624 C C . PRO A 1 84 ? -6.922 -8.537 4.659 1.00 87.25 84 PRO A C 1
ATOM 626 O O . PRO A 1 84 ? -5.761 -8.722 4.289 1.00 87.25 84 PRO A O 1
ATOM 629 N N . VAL A 1 85 ? -7.230 -8.040 5.859 1.00 77.62 85 VAL A N 1
ATOM 630 C CA . VAL A 1 85 ? -6.233 -7.868 6.925 1.00 77.62 85 VAL A CA 1
ATOM 631 C C . VAL A 1 85 ? -5.709 -9.262 7.289 1.00 77.62 85 VAL A C 1
ATOM 633 O O . VAL A 1 85 ? -6.516 -10.175 7.479 1.00 77.62 85 VAL A O 1
ATOM 636 N N . ARG A 1 86 ? -4.385 -9.436 7.310 1.00 63.91 86 ARG A N 1
ATOM 637 C CA . ARG A 1 86 ? -3.716 -10.688 7.693 1.00 63.91 86 ARG A CA 1
ATOM 638 C C . ARG A 1 86 ? -3.082 -10.556 9.064 1.00 63.91 86 ARG A C 1
ATOM 640 O O . ARG A 1 86 ? -2.610 -9.439 9.364 1.00 63.91 86 ARG A O 1
#

Secondary structure (DSSP, 8-state):
----------------PPP----PEEEEEEEEEE-TTSBEEEEEEEETTSPBT-EEE-S--GGGSEEEEEE-SSGGGS-SBPPPP-

Radius of gyration: 23.07 Å; chains: 1; bounding box: 40×56×64 Å

pLDDT: mean 82.1, std 18.3, range [38.78, 98.06]